Protein AF-Q1KVK8-F1 (afdb_monomer_lite)

Sequence (112 aa):
LVIAGYAVLVNSLKTSTRTGLARIEKAVKERLGQAEQEPLMPHDLINSKPISAALKEFFGASQLSQFMDQTNPLAEITHKRRVSALGPGGLTRERAGFEVRDVHVTHYGRVC

Structure (mmCIF, N/CA/C/O backbone):
data_AF-Q1KVK8-F1
#
_entry.id   AF-Q1KVK8-F1
#
loop_
_atom_site.group_PDB
_atom_site.id
_atom_site.type_symbol
_atom_site.label_atom_id
_atom_site.label_alt_id
_atom_site.label_comp_id
_atom_site.label_asym_id
_atom_site.label_entity_id
_atom_site.label_seq_id
_atom_site.pdbx_PDB_ins_code
_atom_site.Cartn_x
_atom_site.Cartn_y
_atom_site.Cartn_z
_atom_site.occupancy
_atom_site.B_iso_or_equiv
_atom_site.auth_seq_id
_atom_site.auth_comp_id
_atom_site.auth_asym_id
_atom_site.auth_atom_id
_atom_site.pdbx_PDB_model_num
ATOM 1 N N . LEU A 1 1 ? -6.312 -4.124 -12.760 1.00 45.69 1 LEU A N 1
ATOM 2 C CA . LEU A 1 1 ? -6.273 -4.380 -11.300 1.00 45.69 1 LEU A CA 1
ATOM 3 C C . LEU A 1 1 ? -4.841 -4.129 -10.835 1.00 45.69 1 LEU A C 1
ATOM 5 O O . LEU A 1 1 ? -3.926 -4.608 -11.489 1.00 45.69 1 LEU A O 1
ATOM 9 N N . VAL A 1 2 ? -4.646 -3.308 -9.809 1.00 50.19 2 VAL A N 1
ATOM 10 C CA . VAL A 1 2 ? -3.335 -2.864 -9.307 1.00 50.19 2 VAL A CA 1
ATOM 11 C C . VAL A 1 2 ? -2.641 -4.039 -8.610 1.00 50.19 2 VAL A C 1
ATOM 13 O O . VAL A 1 2 ? -3.126 -4.499 -7.581 1.00 50.19 2 VAL A O 1
ATOM 16 N N . ILE A 1 3 ? -1.559 -4.577 -9.179 1.00 50.50 3 ILE A N 1
ATOM 17 C CA . ILE A 1 3 ? -0.799 -5.678 -8.566 1.00 50.50 3 ILE A CA 1
ATOM 18 C C . ILE A 1 3 ? 0.667 -5.262 -8.544 1.00 50.50 3 ILE A C 1
ATOM 20 O O . ILE A 1 3 ? 1.386 -5.418 -9.522 1.00 50.50 3 ILE A O 1
ATOM 24 N N . ALA A 1 4 ? 1.107 -4.707 -7.422 1.00 49.34 4 ALA A N 1
ATOM 25 C CA . ALA A 1 4 ? 2.512 -4.398 -7.216 1.00 49.34 4 ALA A CA 1
ATOM 26 C C . ALA A 1 4 ? 3.271 -5.548 -6.542 1.00 49.34 4 ALA A C 1
ATOM 28 O O . ALA A 1 4 ? 2.670 -6.503 -6.045 1.00 49.34 4 ALA A O 1
ATOM 29 N N . GLY A 1 5 ? 4.603 -5.433 -6.524 1.00 55.06 5 GLY A N 1
ATOM 30 C CA . GLY A 1 5 ? 5.539 -6.435 -6.014 1.00 55.06 5 GLY A CA 1
ATOM 31 C C . GLY A 1 5 ? 5.145 -7.022 -4.654 1.00 55.06 5 GLY A C 1
ATOM 32 O O . GLY A 1 5 ? 5.017 -6.311 -3.655 1.00 55.06 5 GLY A O 1
ATOM 33 N N . TYR A 1 6 ? 4.980 -8.346 -4.628 1.00 55.94 6 TYR A N 1
ATOM 34 C CA . TYR A 1 6 ? 4.295 -9.092 -3.565 1.00 55.94 6 TYR A CA 1
ATOM 35 C C . TYR A 1 6 ? 4.872 -8.849 -2.157 1.00 55.94 6 TYR A C 1
ATOM 37 O O . TYR A 1 6 ? 4.129 -8.620 -1.208 1.00 55.94 6 TYR A O 1
ATOM 45 N N . ALA A 1 7 ? 6.200 -8.863 -2.004 1.00 50.84 7 ALA A N 1
ATOM 46 C CA . ALA A 1 7 ? 6.839 -8.798 -0.685 1.00 50.84 7 ALA A CA 1
ATOM 47 C C . ALA A 1 7 ? 6.751 -7.405 -0.031 1.00 50.84 7 ALA A C 1
ATOM 49 O O . ALA A 1 7 ? 6.476 -7.290 1.165 1.00 50.84 7 ALA A O 1
ATOM 50 N N . VAL A 1 8 ? 6.948 -6.340 -0.816 1.00 62.34 8 VAL A N 1
ATOM 51 C CA . VAL A 1 8 ? 6.852 -4.955 -0.326 1.00 62.34 8 VAL A CA 1
ATOM 52 C C . VAL A 1 8 ? 5.389 -4.599 -0.054 1.00 62.34 8 VAL A C 1
ATOM 54 O O . VAL A 1 8 ? 5.073 -4.018 0.983 1.00 62.34 8 VAL A O 1
ATOM 57 N N . LEU A 1 9 ? 4.479 -5.041 -0.927 1.00 71.62 9 LEU A N 1
ATOM 58 C CA . LEU A 1 9 ? 3.046 -4.811 -0.779 1.00 71.62 9 LEU A CA 1
ATOM 59 C C . LEU A 1 9 ? 2.481 -5.453 0.495 1.00 71.62 9 LEU A C 1
ATOM 61 O O . LEU A 1 9 ? 1.730 -4.797 1.210 1.00 71.62 9 LEU A O 1
ATOM 65 N N . VAL A 1 10 ? 2.869 -6.688 0.830 1.00 71.62 10 VAL A N 1
ATOM 66 C CA . VAL A 1 10 ? 2.373 -7.377 2.038 1.00 71.62 10 VAL A CA 1
ATOM 67 C C . VAL A 1 10 ? 2.788 -6.651 3.320 1.00 71.62 10 VAL A C 1
ATOM 69 O O . VAL A 1 10 ? 1.958 -6.443 4.207 1.00 71.62 10 VAL A O 1
ATOM 72 N N . ASN A 1 11 ? 4.047 -6.217 3.425 1.00 76.88 11 ASN A N 1
ATOM 73 C CA . ASN A 1 11 ? 4.517 -5.510 4.617 1.00 76.88 11 ASN A CA 1
ATOM 74 C C . ASN A 1 11 ? 3.876 -4.125 4.753 1.00 76.88 11 ASN A C 1
ATOM 76 O O . ASN A 1 11 ? 3.426 -3.771 5.844 1.00 76.88 11 ASN A O 1
ATOM 80 N N . SER A 1 12 ? 3.775 -3.363 3.663 1.00 80.56 12 SER A N 1
ATOM 81 C CA . SER A 1 12 ? 3.126 -2.048 3.688 1.00 80.56 12 SER A CA 1
ATOM 82 C C . SER A 1 12 ? 1.610 -2.144 3.910 1.00 80.56 12 SER A C 1
ATOM 84 O O . SER A 1 12 ? 1.028 -1.307 4.594 1.00 80.56 12 SER A O 1
ATOM 86 N N . LEU A 1 13 ? 0.958 -3.200 3.419 1.00 85.19 13 LEU A N 1
ATOM 87 C CA . LEU A 1 13 ? -0.447 -3.473 3.720 1.00 85.19 13 LEU A CA 1
ATOM 88 C C . LEU A 1 13 ? -0.639 -3.805 5.205 1.00 85.19 13 LEU A C 1
ATOM 90 O O . LEU A 1 13 ? -1.570 -3.304 5.840 1.00 85.19 13 LEU A O 1
ATOM 94 N N . LYS A 1 14 ? 0.257 -4.613 5.787 1.00 85.94 14 LYS A N 1
ATOM 95 C CA . LYS A 1 14 ? 0.241 -4.944 7.219 1.00 85.94 14 LYS A CA 1
ATOM 96 C C . LYS A 1 14 ? 0.390 -3.693 8.083 1.00 85.94 14 LYS A C 1
ATOM 98 O O . LYS A 1 14 ? -0.331 -3.557 9.072 1.00 85.94 14 LYS A O 1
ATOM 103 N N . THR A 1 15 ? 1.286 -2.770 7.728 1.00 86.81 15 THR A N 1
ATOM 104 C CA . THR A 1 15 ? 1.451 -1.516 8.478 1.00 86.81 15 THR A CA 1
ATOM 105 C C . THR A 1 15 ? 0.228 -0.612 8.346 1.00 86.81 15 THR A C 1
ATOM 107 O O . THR A 1 15 ? -0.265 -0.144 9.370 1.00 86.81 15 THR A O 1
ATOM 110 N N . SER A 1 16 ? -0.328 -0.433 7.143 1.00 85.75 16 SER A N 1
ATOM 111 C CA . SER A 1 16 ? -1.562 0.344 6.943 1.00 85.75 16 SER A CA 1
ATOM 112 C C . SER A 1 16 ? -2.757 -0.245 7.695 1.00 85.75 16 SER A C 1
ATOM 114 O O . SER A 1 16 ? -3.511 0.487 8.338 1.00 85.75 16 SER A O 1
ATOM 116 N N . THR A 1 17 ? -2.896 -1.574 7.699 1.00 89.12 17 THR A N 1
ATOM 117 C CA . THR A 1 17 ? -3.956 -2.271 8.446 1.00 89.12 17 THR A CA 1
ATOM 118 C C . THR A 1 17 ? -3.780 -2.094 9.952 1.00 89.12 17 THR A C 1
ATOM 120 O O . THR A 1 17 ? -4.745 -1.796 10.654 1.00 89.12 17 THR A O 1
ATOM 123 N N . ARG A 1 18 ? -2.544 -2.197 10.459 1.00 90.88 18 ARG A N 1
ATOM 124 C CA . ARG A 1 18 ? -2.225 -1.947 11.872 1.00 90.88 18 ARG A CA 1
ATOM 125 C C . ARG A 1 18 ? -2.580 -0.518 12.289 1.00 90.88 18 ARG A C 1
ATOM 127 O O . ARG A 1 18 ? -3.157 -0.328 13.353 1.00 90.88 18 ARG A O 1
ATOM 134 N N . THR A 1 19 ? -2.294 0.474 11.448 1.00 89.62 19 THR A N 1
ATOM 135 C CA . THR A 1 19 ? -2.691 1.871 11.691 1.00 89.62 19 THR A CA 1
ATOM 136 C C . THR A 1 19 ? -4.214 2.027 11.716 1.00 89.62 19 THR A C 1
ATOM 138 O O . THR A 1 19 ? -4.746 2.724 12.578 1.00 89.62 19 THR A O 1
ATOM 141 N N . GLY A 1 20 ? -4.934 1.352 10.813 1.00 90.44 20 GLY A N 1
ATOM 142 C CA . GLY A 1 20 ? -6.400 1.313 10.812 1.00 90.44 20 GLY A CA 1
ATOM 143 C C . GLY A 1 20 ? -6.981 0.699 12.091 1.00 90.44 20 GLY A C 1
ATOM 144 O O . GLY A 1 20 ? -7.907 1.262 12.672 1.00 90.44 20 GLY A O 1
ATOM 145 N N . LEU A 1 21 ? -6.395 -0.402 12.571 1.00 91.62 21 LEU A N 1
ATOM 146 C CA . LEU A 1 21 ? -6.773 -1.047 13.833 1.00 91.62 21 LEU A CA 1
ATOM 147 C C . LEU A 1 21 ? -6.500 -0.152 15.046 1.00 91.62 21 LEU A C 1
ATOM 149 O O . LEU A 1 21 ? -7.372 -0.019 15.897 1.00 91.62 21 LEU A O 1
ATOM 153 N N . ALA A 1 22 ? -5.354 0.530 15.091 1.00 92.62 22 ALA A N 1
ATOM 154 C CA . ALA A 1 22 ? -5.035 1.469 16.169 1.00 92.62 22 ALA A CA 1
ATOM 155 C C . ALA A 1 22 ? -6.043 2.635 16.249 1.00 92.62 22 ALA A C 1
ATOM 157 O O . ALA A 1 22 ? -6.395 3.089 17.337 1.00 92.62 22 ALA A O 1
ATOM 158 N N . ARG A 1 23 ? -6.563 3.103 15.101 1.00 91.06 23 ARG A N 1
ATOM 159 C CA . ARG A 1 23 ? -7.641 4.110 15.064 1.00 91.06 23 ARG A CA 1
ATOM 160 C C . ARG A 1 23 ? -8.952 3.570 15.645 1.00 91.06 23 ARG A C 1
ATOM 162 O O . ARG A 1 23 ? -9.637 4.308 16.347 1.00 91.06 23 ARG A O 1
ATOM 169 N N . ILE A 1 24 ? -9.292 2.308 15.372 1.00 92.25 24 ILE A N 1
ATOM 170 C CA . ILE A 1 24 ? -10.469 1.657 15.972 1.00 92.25 24 ILE A CA 1
ATOM 171 C C . ILE A 1 24 ? -10.276 1.493 17.475 1.00 92.25 24 ILE A C 1
ATOM 173 O O . ILE A 1 24 ? -11.169 1.856 18.230 1.00 92.25 24 ILE A O 1
ATOM 177 N N . GLU A 1 25 ? -9.114 1.012 17.915 1.00 90.94 25 GLU A N 1
ATOM 178 C CA . GLU A 1 25 ? -8.803 0.846 19.337 1.00 90.94 25 GLU A CA 1
ATOM 179 C C . GLU A 1 25 ? -8.984 2.162 20.105 1.00 90.94 25 GLU A C 1
ATOM 181 O O . GLU A 1 25 ? -9.625 2.184 21.154 1.00 90.94 25 GLU A O 1
ATOM 186 N N . LYS A 1 26 ? -8.481 3.274 19.554 1.00 90.31 26 LYS A N 1
ATOM 187 C CA . LYS A 1 26 ? -8.660 4.604 20.141 1.00 90.31 26 LYS A CA 1
ATOM 188 C C . LYS A 1 26 ? -10.140 4.994 20.239 1.00 90.31 26 LYS A C 1
ATOM 190 O O . LYS A 1 26 ? -10.584 5.384 21.312 1.00 90.31 26 LYS A O 1
ATOM 195 N N . ALA A 1 27 ? -10.904 4.833 19.157 1.00 88.88 27 ALA A N 1
ATOM 196 C CA . ALA A 1 27 ? -12.329 5.169 19.133 1.00 88.88 27 ALA A CA 1
ATOM 197 C C . ALA A 1 27 ? -13.159 4.312 20.107 1.00 88.88 27 ALA A C 1
ATOM 199 O O . ALA A 1 27 ? -14.084 4.814 20.743 1.00 88.88 27 ALA A O 1
ATOM 200 N N . VAL A 1 28 ? -12.816 3.028 20.252 1.00 89.25 28 VAL A N 1
ATOM 201 C CA . VAL A 1 28 ? -13.453 2.119 21.215 1.00 89.25 28 VAL A CA 1
ATOM 202 C C . VAL A 1 28 ? -13.156 2.564 22.647 1.00 89.25 28 VAL A C 1
ATOM 204 O O . VAL A 1 28 ? -14.081 2.662 23.448 1.00 89.25 28 VAL A O 1
ATOM 207 N N . LYS A 1 29 ? -11.893 2.883 22.969 1.00 88.81 29 LYS A N 1
ATOM 208 C CA . LYS A 1 29 ? -11.506 3.377 24.302 1.00 88.81 29 LYS A CA 1
ATOM 209 C C . LYS A 1 29 ? -12.203 4.690 24.660 1.00 88.81 29 LYS A C 1
ATOM 211 O O . LYS A 1 29 ? -12.675 4.831 25.782 1.00 88.81 29 LYS A O 1
ATOM 216 N N . GLU A 1 30 ? -12.301 5.623 23.714 1.00 88.19 30 GLU A N 1
ATOM 217 C CA . GLU A 1 30 ? -13.006 6.897 23.910 1.00 88.19 30 GLU A CA 1
ATOM 218 C C . GLU A 1 30 ? -14.501 6.688 24.187 1.00 88.19 30 GLU A C 1
ATOM 220 O O . GLU A 1 30 ? -15.035 7.292 25.114 1.00 88.19 30 GLU A O 1
ATOM 225 N N . ARG A 1 31 ? -15.169 5.793 23.445 1.00 84.06 31 ARG A N 1
ATOM 226 C CA . ARG A 1 31 ? -16.588 5.469 23.673 1.00 84.06 31 ARG A CA 1
ATOM 227 C C . ARG A 1 31 ? -16.833 4.774 25.006 1.00 84.06 31 ARG A C 1
ATOM 229 O O . ARG A 1 31 ? -17.784 5.121 25.695 1.00 84.06 31 ARG A O 1
AT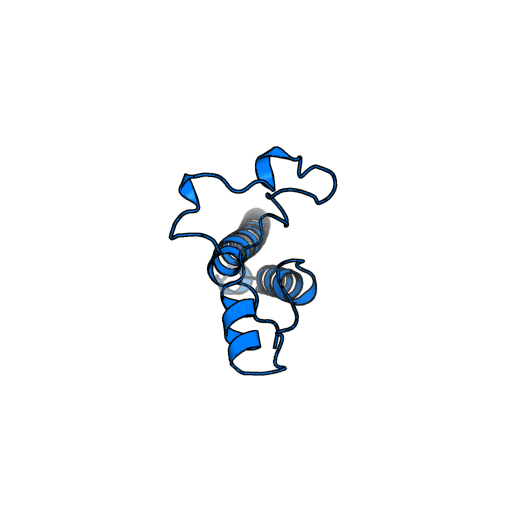OM 236 N N . LEU A 1 32 ? -15.972 3.830 25.383 1.00 85.38 32 LEU A N 1
ATOM 237 C CA . LEU A 1 32 ? -16.062 3.152 26.678 1.00 85.38 32 LEU A CA 1
ATOM 238 C C . LEU A 1 32 ? -15.880 4.125 27.848 1.00 85.38 32 LEU A C 1
ATOM 240 O O . LEU A 1 32 ? -16.572 3.994 28.848 1.00 85.38 32 LEU A O 1
ATOM 244 N N . GLY A 1 33 ? -14.999 5.121 27.710 1.00 83.31 33 GLY A N 1
ATOM 245 C CA . GLY A 1 33 ? -14.816 6.164 28.724 1.00 83.31 33 GLY A CA 1
ATOM 246 C C . GLY A 1 33 ? -15.993 7.139 28.858 1.00 83.31 33 GLY A C 1
ATOM 247 O O . GLY A 1 33 ? -16.084 7.824 29.867 1.00 83.31 33 GLY A O 1
ATOM 248 N N . GLN A 1 34 ? -16.884 7.224 27.863 1.00 80.19 34 GLN A N 1
ATOM 249 C CA . GLN A 1 34 ? -18.057 8.113 27.878 1.00 80.19 34 GLN A CA 1
ATOM 250 C C . GLN A 1 34 ? -19.349 7.415 28.319 1.00 80.19 34 GLN A C 1
ATOM 252 O O . GLN A 1 34 ? -20.320 8.079 28.669 1.00 80.19 34 GLN A O 1
ATOM 257 N N . ALA A 1 35 ? -19.389 6.087 28.275 1.00 69.06 35 ALA A N 1
ATOM 258 C CA . ALA A 1 35 ? -20.623 5.317 28.356 1.00 69.06 35 ALA A CA 1
ATOM 259 C C . ALA A 1 35 ? -20.966 4.816 29.766 1.00 69.06 35 ALA A C 1
ATOM 261 O O . ALA A 1 35 ? -21.541 3.741 29.914 1.00 69.06 35 ALA A O 1
ATOM 262 N N . GLU A 1 36 ? -20.645 5.590 30.806 1.00 66.00 36 GLU A N 1
ATOM 263 C CA . GLU A 1 36 ? -20.809 5.197 32.216 1.00 66.00 36 GLU A CA 1
ATOM 264 C C . GLU A 1 36 ? -22.250 4.807 32.629 1.00 66.00 36 GLU A C 1
ATOM 266 O O . GLU A 1 36 ? -22.439 4.324 33.743 1.00 66.00 36 GLU A O 1
ATOM 271 N N . GLN A 1 37 ? -23.273 4.984 31.778 1.00 61.31 37 GLN A N 1
ATOM 272 C CA . GLN A 1 37 ? -24.682 4.809 32.163 1.00 61.31 37 GLN A CA 1
ATOM 273 C C . GLN A 1 37 ? -25.553 3.935 31.244 1.00 61.31 37 GLN A C 1
ATOM 275 O O . GLN A 1 37 ? -26.727 3.749 31.560 1.00 61.31 37 GLN A O 1
ATOM 280 N N . GLU A 1 38 ? -25.035 3.354 30.156 1.00 71.31 38 GLU A N 1
ATOM 281 C CA . GLU A 1 38 ? -25.877 2.623 29.192 1.00 71.31 38 GLU A CA 1
ATOM 282 C C . GLU A 1 38 ? -25.289 1.243 28.842 1.00 71.31 38 GLU A C 1
ATOM 284 O O . GLU A 1 38 ? -24.071 1.122 28.675 1.00 71.31 38 GLU A O 1
ATOM 289 N N . PRO A 1 39 ? -26.106 0.172 28.749 1.00 75.94 39 PRO A N 1
ATOM 290 C CA . PRO A 1 39 ? -25.616 -1.154 28.388 1.00 75.94 39 PRO A CA 1
ATOM 291 C C . PRO A 1 39 ? -25.147 -1.166 26.928 1.00 75.94 39 PRO A C 1
ATOM 293 O O . PRO A 1 39 ? -25.928 -1.372 26.003 1.00 75.94 39 PRO A O 1
ATOM 296 N N . LEU A 1 40 ? -23.849 -0.952 26.722 1.00 77.12 40 LEU A N 1
ATOM 297 C CA . LEU A 1 40 ? -23.214 -1.044 25.411 1.00 77.12 40 LEU A CA 1
ATOM 298 C C . LEU A 1 40 ? -23.040 -2.499 24.985 1.00 77.12 40 LEU A C 1
ATOM 300 O O . LEU A 1 40 ? -22.458 -3.307 25.715 1.00 77.12 40 LEU A O 1
ATOM 304 N N . MET A 1 41 ? -23.436 -2.819 23.755 1.00 83.69 41 MET A N 1
ATOM 305 C CA . MET A 1 41 ? -23.093 -4.094 23.141 1.00 83.69 41 MET A CA 1
ATOM 306 C C . MET A 1 41 ? -21.829 -3.960 22.270 1.00 83.69 41 MET A C 1
ATOM 308 O O . MET A 1 41 ? -21.549 -2.894 21.721 1.00 83.69 41 MET A O 1
ATOM 312 N N . PRO A 1 42 ? -21.052 -5.041 22.056 1.00 79.19 42 PRO A N 1
ATOM 313 C CA . PRO A 1 42 ? -19.800 -4.979 21.290 1.00 79.19 42 PRO A CA 1
ATOM 314 C C . PRO A 1 42 ? -19.935 -4.406 19.869 1.00 79.19 42 PRO A C 1
ATOM 316 O O . PRO A 1 42 ? -19.007 -3.782 19.356 1.00 79.19 42 PRO A O 1
ATOM 319 N N . HIS A 1 43 ? -21.092 -4.589 19.231 1.00 83.19 43 HIS A N 1
ATOM 320 C CA . HIS A 1 43 ? -21.364 -4.049 17.899 1.00 83.19 43 HIS A CA 1
ATOM 321 C C . HIS A 1 43 ? -21.527 -2.516 17.872 1.00 83.19 43 HIS A C 1
ATOM 323 O O . HIS A 1 43 ? -21.238 -1.908 16.844 1.00 83.19 43 HIS A O 1
ATOM 329 N N . ASP A 1 44 ? -21.882 -1.884 18.997 1.00 81.31 44 ASP A N 1
ATOM 330 C CA . ASP A 1 44 ? -21.999 -0.421 19.129 1.00 81.31 44 ASP A CA 1
ATOM 331 C C . ASP A 1 44 ? -20.623 0.259 19.214 1.00 81.31 44 ASP A C 1
ATOM 333 O O . ASP A 1 44 ? -20.452 1.442 18.902 1.00 81.31 44 ASP A O 1
ATOM 337 N N . LEU A 1 45 ? -19.604 -0.503 19.616 1.00 81.19 45 LEU A N 1
ATOM 338 C CA . LEU A 1 45 ? -18.233 -0.029 19.788 1.00 81.19 45 LEU A CA 1
ATOM 339 C C . LEU A 1 45 ? -17.421 -0.105 18.490 1.00 81.19 45 LEU A C 1
ATOM 341 O O . LEU A 1 45 ? -16.550 0.733 18.249 1.00 81.19 45 LEU A O 1
ATOM 345 N N . ILE A 1 46 ? -17.698 -1.093 17.638 1.00 85.00 46 ILE A N 1
ATOM 346 C CA . ILE A 1 46 ? -16.878 -1.376 16.458 1.00 85.00 46 ILE A CA 1
ATOM 347 C C . ILE A 1 46 ? -17.362 -0.557 15.257 1.00 85.00 46 ILE A C 1
ATOM 349 O O . ILE A 1 46 ? -18.438 -0.777 14.711 1.00 85.00 46 ILE A O 1
ATOM 353 N N . ASN A 1 47 ? -16.510 0.348 14.771 1.00 85.31 47 ASN A N 1
ATOM 354 C CA . ASN A 1 47 ? -16.725 1.067 13.516 1.00 85.31 47 ASN A CA 1
ATOM 355 C C . ASN A 1 47 ? -15.756 0.561 12.436 1.00 85.31 47 ASN A C 1
ATOM 357 O O . ASN A 1 47 ? -14.543 0.650 12.600 1.00 85.31 47 ASN A O 1
ATOM 361 N N . SER A 1 48 ? -16.276 0.078 11.303 1.00 87.88 48 SER A N 1
ATOM 362 C CA . SER A 1 48 ? -15.474 -0.459 10.189 1.00 87.88 48 SER A CA 1
ATOM 363 C C . SER A 1 48 ? -14.902 0.610 9.245 1.00 87.88 48 SER A C 1
ATOM 365 O O . SER A 1 48 ? -14.008 0.319 8.438 1.00 87.88 48 SER A O 1
ATOM 367 N N . LYS A 1 49 ? -15.383 1.860 9.333 1.00 90.38 49 LYS A N 1
ATOM 368 C CA . LYS A 1 49 ? -14.956 2.966 8.457 1.00 90.38 49 LYS A CA 1
ATOM 369 C C . LYS A 1 49 ? -13.440 3.225 8.495 1.00 90.38 49 LYS A C 1
ATOM 371 O O . LYS A 1 49 ? -12.873 3.377 7.414 1.00 90.38 49 LYS A O 1
ATOM 376 N N . PRO A 1 50 ? -12.747 3.236 9.654 1.00 89.19 50 PRO A N 1
ATOM 377 C CA . PRO A 1 50 ? -11.313 3.529 9.711 1.00 89.19 50 PRO A CA 1
ATOM 378 C C . PRO A 1 50 ? -10.438 2.489 8.998 1.00 89.19 50 PRO A C 1
ATOM 380 O O . PRO A 1 50 ? -9.502 2.872 8.297 1.00 89.19 50 PRO A O 1
ATOM 383 N N . ILE A 1 51 ? -10.754 1.193 9.121 1.00 90.44 51 ILE A N 1
ATOM 384 C CA . ILE A 1 51 ? -10.049 0.129 8.382 1.00 90.44 51 ILE A CA 1
ATOM 385 C C . ILE A 1 51 ? -10.329 0.257 6.886 1.00 90.44 51 ILE A C 1
ATOM 387 O O . ILE A 1 51 ? -9.402 0.240 6.080 1.00 90.44 51 ILE A O 1
ATOM 391 N N . SER A 1 52 ? -11.599 0.425 6.512 1.00 90.12 52 SER A N 1
ATOM 392 C CA . SER A 1 52 ? -11.994 0.537 5.105 1.00 90.12 52 SER A CA 1
ATOM 393 C C . SER A 1 52 ? -11.328 1.735 4.422 1.00 90.12 52 SER A C 1
ATOM 395 O O . SER A 1 52 ? -10.891 1.629 3.279 1.00 90.12 52 SER A O 1
ATOM 397 N N . ALA A 1 53 ? -11.211 2.865 5.126 1.00 89.75 53 ALA A N 1
ATOM 398 C CA . ALA A 1 53 ? -10.497 4.045 4.653 1.00 89.75 53 ALA A CA 1
ATOM 399 C C . ALA A 1 53 ? -8.993 3.778 4.490 1.00 89.75 53 ALA A C 1
ATOM 401 O O . ALA A 1 53 ? -8.449 4.085 3.435 1.00 89.75 53 ALA A O 1
ATOM 402 N N . ALA A 1 54 ? -8.343 3.144 5.473 1.00 87.81 54 ALA A N 1
ATOM 403 C CA . ALA A 1 54 ? -6.920 2.807 5.397 1.00 87.81 54 ALA A CA 1
ATOM 404 C C . ALA A 1 54 ? -6.597 1.857 4.227 1.00 87.81 54 ALA A C 1
ATOM 406 O O . ALA A 1 54 ? -5.582 2.022 3.553 1.00 87.81 54 ALA A O 1
ATOM 407 N N . LEU A 1 55 ? -7.476 0.886 3.950 1.00 87.62 55 LEU A N 1
ATOM 408 C CA . LEU A 1 55 ? -7.339 -0.009 2.798 1.00 87.62 55 LEU A CA 1
ATOM 409 C C . LEU A 1 55 ? -7.544 0.735 1.473 1.00 87.62 55 LEU A C 1
ATOM 411 O O . LEU A 1 55 ? -6.744 0.575 0.554 1.00 87.62 55 LEU A O 1
ATOM 415 N N . LYS A 1 56 ? -8.584 1.572 1.373 1.00 87.94 56 LYS A N 1
ATOM 416 C CA . LYS A 1 56 ? -8.838 2.383 0.171 1.00 87.94 56 LYS A CA 1
ATOM 417 C C . LYS A 1 56 ? -7.686 3.336 -0.130 1.00 87.94 56 LYS A C 1
ATOM 419 O O . LYS A 1 56 ? -7.282 3.443 -1.279 1.00 87.94 56 LYS A O 1
ATOM 424 N N . GLU A 1 57 ? -7.140 3.992 0.886 1.00 85.44 57 GLU A N 1
ATOM 425 C CA . GLU A 1 57 ? -5.985 4.883 0.756 1.00 85.44 57 GLU A CA 1
ATOM 426 C C . GLU A 1 57 ? -4.745 4.116 0.274 1.00 85.44 57 GLU A C 1
ATOM 428 O O . GLU A 1 57 ? -4.076 4.537 -0.670 1.00 85.44 57 GLU A O 1
ATOM 433 N N . PHE A 1 58 ? -4.489 2.936 0.849 1.00 85.19 58 PHE A N 1
ATOM 434 C CA . PHE A 1 58 ? -3.372 2.087 0.444 1.00 85.19 58 PHE A CA 1
ATOM 435 C C . PHE A 1 58 ? -3.468 1.639 -1.023 1.00 85.19 58 PHE A C 1
ATOM 437 O O . PHE A 1 58 ? -2.498 1.763 -1.768 1.00 85.19 58 PHE A O 1
ATOM 444 N N . PHE A 1 59 ? -4.619 1.131 -1.464 1.00 84.06 59 PHE A N 1
ATOM 445 C CA . PHE A 1 59 ? -4.773 0.655 -2.844 1.00 84.06 59 PHE A CA 1
ATOM 446 C C . PHE A 1 59 ? -5.019 1.774 -3.864 1.00 84.06 59 PHE A C 1
ATOM 448 O O . PHE A 1 59 ? -4.757 1.581 -5.047 1.00 84.06 59 PHE A O 1
ATOM 455 N N . GLY A 1 60 ? -5.521 2.929 -3.424 1.00 81.56 60 GLY A N 1
ATOM 456 C CA . GLY A 1 60 ? -5.868 4.047 -4.299 1.00 81.56 60 GLY A CA 1
ATOM 457 C C . GLY A 1 60 ? -4.741 5.053 -4.529 1.00 81.56 60 GLY A C 1
ATOM 458 O O . GLY A 1 60 ? -4.673 5.629 -5.609 1.00 81.56 60 GLY A O 1
ATOM 459 N N . ALA A 1 61 ? -3.869 5.278 -3.540 1.00 76.38 61 ALA A N 1
ATOM 460 C CA . ALA A 1 61 ? -2.892 6.373 -3.581 1.00 76.38 61 ALA A CA 1
ATOM 461 C C . ALA A 1 61 ? -1.453 5.966 -3.228 1.00 76.38 61 ALA A C 1
ATOM 463 O O . ALA A 1 61 ? -0.539 6.786 -3.335 1.00 76.38 61 ALA A O 1
ATOM 464 N N . SER A 1 62 ? -1.211 4.723 -2.802 1.00 77.88 62 SER A N 1
ATOM 465 C CA . SER A 1 62 ? 0.153 4.300 -2.478 1.00 77.88 62 SER A CA 1
ATOM 466 C C . SER A 1 62 ? 1.025 4.260 -3.731 1.00 77.88 62 SER A C 1
ATOM 468 O O . SER A 1 62 ? 0.657 3.670 -4.742 1.00 77.88 62 S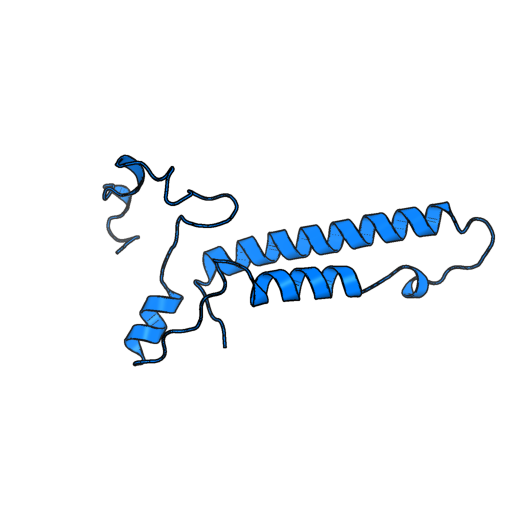ER A O 1
ATOM 470 N N . GLN A 1 63 ? 2.246 4.791 -3.632 1.00 73.75 63 GLN A N 1
AT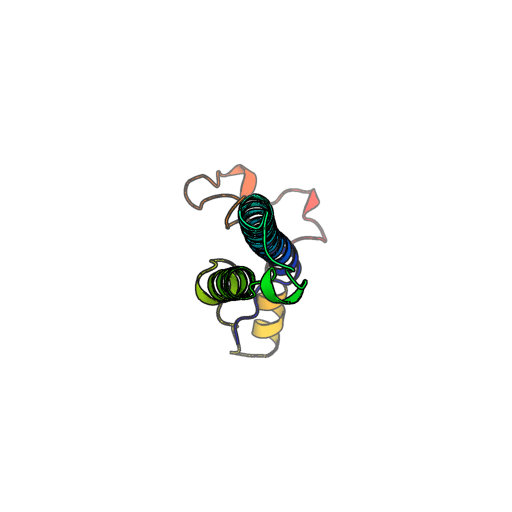OM 471 C CA . GLN A 1 63 ? 3.286 4.661 -4.667 1.00 73.75 63 GLN A CA 1
ATOM 472 C C . GLN A 1 63 ? 3.653 3.197 -4.958 1.00 73.75 63 GLN A C 1
ATOM 474 O O . GLN A 1 63 ? 4.189 2.863 -6.018 1.00 73.75 63 GLN A O 1
ATOM 479 N N . LEU A 1 64 ? 3.365 2.324 -3.992 1.00 75.44 64 LEU A N 1
ATOM 480 C CA . LEU A 1 64 ? 3.534 0.885 -4.088 1.00 75.44 64 LEU A CA 1
ATOM 481 C C . LEU A 1 64 ? 2.304 0.200 -4.686 1.00 75.44 64 LEU A C 1
ATOM 483 O O . LEU A 1 64 ? 2.306 -1.010 -4.750 1.00 75.44 64 LEU A O 1
ATOM 487 N N . SER A 1 65 ? 1.259 0.921 -5.091 1.00 80.25 65 SER A N 1
ATOM 488 C CA . SER A 1 65 ? 0.093 0.396 -5.806 1.00 80.25 65 SER A CA 1
ATOM 489 C C . SER A 1 65 ? 0.174 0.842 -7.264 1.00 80.25 65 SER A C 1
ATOM 491 O O . SER A 1 65 ? -0.309 1.907 -7.634 1.00 80.25 65 SER A O 1
ATOM 493 N N . GLN A 1 66 ? 0.838 0.041 -8.101 1.00 80.25 66 GLN A N 1
ATOM 494 C CA . GLN A 1 66 ? 1.073 0.365 -9.511 1.00 80.25 66 GLN A CA 1
ATOM 495 C C . GLN A 1 66 ? 0.098 -0.365 -10.439 1.00 80.25 66 GLN A C 1
ATOM 497 O O . GLN A 1 66 ? -0.277 -1.519 -10.205 1.00 80.25 66 GLN A O 1
ATOM 502 N N . PHE A 1 67 ? -0.307 0.307 -11.519 1.00 82.81 67 PHE A N 1
ATOM 503 C CA . PHE A 1 67 ? -1.070 -0.334 -12.585 1.00 82.81 67 PHE A CA 1
ATOM 504 C C . PHE A 1 67 ? -0.237 -1.436 -13.225 1.00 82.81 67 PHE A C 1
ATOM 506 O O . PHE A 1 67 ? 0.884 -1.188 -13.657 1.00 82.81 67 PHE A O 1
ATOM 513 N N . MET A 1 68 ? -0.799 -2.644 -13.268 1.00 82.69 68 MET A N 1
ATOM 514 C CA . MET A 1 68 ? -0.123 -3.814 -13.809 1.00 82.69 68 MET A CA 1
ATOM 515 C C . MET A 1 68 ? 0.247 -3.597 -15.279 1.00 82.69 68 MET A C 1
ATOM 517 O O . MET A 1 68 ? -0.581 -3.130 -16.059 1.00 82.69 68 MET A O 1
ATOM 521 N N . ASP A 1 69 ? 1.4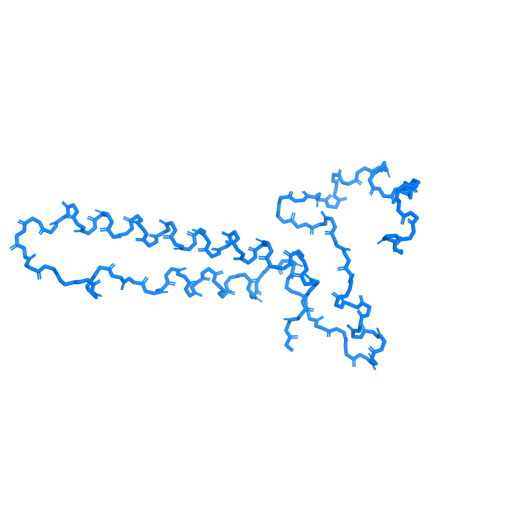64 -3.987 -15.652 1.00 83.94 69 ASP A N 1
ATOM 522 C CA . ASP A 1 69 ? 1.871 -4.037 -17.056 1.00 83.94 69 ASP A CA 1
ATOM 523 C C . ASP A 1 69 ? 1.412 -5.376 -17.630 1.00 83.94 69 ASP A C 1
ATOM 525 O O . ASP A 1 69 ? 1.840 -6.439 -17.177 1.00 83.94 69 ASP A O 1
ATOM 529 N N . GLN A 1 70 ? 0.479 -5.307 -18.574 1.00 86.12 70 GLN A N 1
ATOM 530 C CA . GLN A 1 70 ? -0.179 -6.465 -19.175 1.00 86.12 70 GLN A CA 1
ATOM 531 C C . GLN A 1 70 ? 0.119 -6.571 -20.674 1.00 86.12 70 GLN A C 1
ATOM 533 O O . GLN A 1 70 ? -0.647 -7.181 -21.414 1.00 86.12 70 GLN A O 1
ATOM 538 N N . THR A 1 71 ? 1.231 -5.986 -21.133 1.00 91.44 71 THR A N 1
ATOM 539 C CA . THR A 1 71 ? 1.628 -6.021 -22.549 1.00 91.44 71 THR A CA 1
ATOM 540 C C . THR A 1 71 ? 1.860 -7.451 -23.047 1.00 91.44 71 THR A C 1
ATOM 542 O O . THR A 1 71 ? 1.497 -7.792 -24.170 1.00 91.44 71 THR A O 1
ATOM 545 N N . ASN A 1 72 ? 2.469 -8.307 -22.220 1.00 93.62 72 ASN A N 1
ATOM 546 C CA . ASN A 1 72 ? 2.656 -9.732 -22.491 1.00 93.62 72 ASN A CA 1
ATOM 547 C C . ASN A 1 72 ? 2.879 -10.514 -21.172 1.00 93.62 72 ASN A C 1
ATOM 549 O O . ASN A 1 72 ? 3.135 -9.897 -20.133 1.00 93.62 72 ASN A O 1
ATOM 553 N N . PRO A 1 73 ? 2.826 -11.863 -21.181 1.00 91.56 73 PRO A N 1
ATOM 554 C CA . PRO A 1 73 ? 2.990 -12.663 -19.962 1.00 91.56 73 PRO A CA 1
ATOM 555 C C . PRO A 1 73 ? 4.338 -12.467 -19.252 1.00 91.56 73 PRO A C 1
ATOM 557 O O . PRO A 1 73 ? 4.420 -12.580 -18.030 1.00 91.56 73 PRO A O 1
ATOM 560 N N . LEU A 1 74 ? 5.405 -12.153 -19.996 1.00 90.44 74 LEU A N 1
ATOM 561 C CA . LEU A 1 74 ? 6.719 -11.883 -19.408 1.00 90.44 74 LEU A CA 1
ATOM 562 C C . LEU A 1 74 ? 6.730 -10.545 -18.666 1.00 90.44 74 LEU A C 1
ATOM 564 O O . LEU A 1 74 ? 7.227 -10.499 -17.546 1.00 90.44 74 LEU A O 1
ATOM 568 N N . ALA A 1 75 ? 6.138 -9.496 -19.240 1.00 88.12 75 ALA A N 1
ATOM 569 C CA . ALA A 1 75 ? 5.965 -8.190 -18.609 1.00 88.12 75 ALA A CA 1
ATOM 570 C C . ALA A 1 75 ? 5.147 -8.304 -17.314 1.00 88.12 75 ALA A C 1
ATOM 572 O O . ALA A 1 75 ? 5.473 -7.685 -16.300 1.00 88.12 75 ALA A O 1
ATOM 573 N N . GLU A 1 76 ? 4.138 -9.180 -17.308 1.00 85.25 76 GLU A N 1
ATOM 574 C CA . GLU A 1 76 ? 3.347 -9.441 -16.112 1.00 85.25 76 GLU A CA 1
ATOM 575 C C . GLU A 1 76 ? 4.201 -10.064 -14.990 1.00 85.25 76 GLU A C 1
ATOM 577 O O . GLU A 1 76 ? 4.148 -9.657 -13.825 1.00 85.25 76 GLU A O 1
ATOM 582 N N . ILE A 1 77 ? 5.032 -11.051 -15.331 1.00 88.62 77 ILE A N 1
ATOM 583 C CA . ILE A 1 77 ? 5.900 -11.727 -14.362 1.00 88.62 77 ILE A CA 1
ATOM 584 C C . ILE A 1 77 ? 7.010 -10.793 -13.869 1.00 88.62 77 ILE A C 1
ATOM 586 O O . ILE A 1 77 ? 7.270 -10.749 -12.663 1.00 88.62 77 ILE A O 1
ATOM 590 N N . THR A 1 78 ? 7.659 -10.042 -14.761 1.00 87.25 78 THR A N 1
ATOM 591 C CA . THR A 1 78 ? 8.742 -9.121 -14.386 1.00 87.25 78 THR A CA 1
ATOM 592 C C . THR A 1 78 ? 8.229 -8.010 -13.481 1.00 87.25 78 THR A C 1
ATOM 594 O O . THR A 1 78 ? 8.858 -7.725 -12.463 1.00 87.25 78 THR A O 1
ATOM 597 N N . HIS A 1 79 ? 7.055 -7.442 -13.763 1.00 85.94 79 HIS A N 1
ATOM 598 C CA . HIS A 1 79 ? 6.458 -6.416 -12.915 1.00 85.94 79 HIS A CA 1
ATOM 599 C C . HIS A 1 79 ? 6.079 -6.980 -11.531 1.00 85.94 79 HIS A C 1
ATOM 601 O O . HIS A 1 79 ? 6.467 -6.402 -10.515 1.00 85.94 79 HIS A O 1
ATOM 607 N N . LYS A 1 80 ? 5.456 -8.165 -11.436 1.00 84.25 80 LYS A N 1
ATOM 608 C CA . LYS A 1 80 ? 5.154 -8.796 -10.129 1.00 84.25 80 LYS A CA 1
ATOM 609 C C . LYS A 1 80 ? 6.401 -9.125 -9.298 1.00 84.25 80 LYS A C 1
ATOM 611 O O . LYS A 1 80 ? 6.321 -9.147 -8.069 1.00 84.25 80 LYS A O 1
ATOM 616 N N . ARG A 1 81 ? 7.536 -9.404 -9.948 1.00 86.62 81 ARG A N 1
ATOM 617 C CA . ARG A 1 81 ? 8.823 -9.723 -9.298 1.00 86.62 81 ARG A CA 1
ATOM 618 C C . ARG A 1 81 ? 9.707 -8.500 -9.044 1.00 86.62 81 ARG A C 1
ATOM 620 O O . ARG A 1 81 ? 10.748 -8.637 -8.407 1.00 86.62 81 ARG A O 1
ATOM 627 N N . ARG A 1 82 ? 9.312 -7.315 -9.513 1.00 83.81 82 ARG A N 1
ATOM 628 C CA . ARG A 1 82 ? 10.102 -6.091 -9.381 1.00 83.81 82 ARG A CA 1
ATOM 629 C C . ARG A 1 82 ? 10.231 -5.675 -7.916 1.00 83.81 82 ARG A C 1
ATOM 631 O O . ARG A 1 82 ? 9.235 -5.513 -7.211 1.00 83.81 82 ARG A O 1
ATOM 638 N N . VAL A 1 83 ? 11.468 -5.448 -7.482 1.00 82.94 83 VAL A N 1
ATOM 639 C CA . VAL A 1 83 ? 11.790 -4.909 -6.156 1.00 82.94 83 VAL A CA 1
ATOM 640 C C . VAL A 1 83 ? 11.986 -3.394 -6.262 1.00 82.94 83 VAL A C 1
ATOM 642 O O . VAL A 1 83 ? 12.556 -2.900 -7.233 1.00 82.94 83 VAL A O 1
ATOM 645 N N . SER A 1 84 ? 11.495 -2.646 -5.273 1.00 78.88 84 SER A N 1
ATOM 646 C CA . SER A 1 84 ? 11.662 -1.193 -5.176 1.00 78.88 84 SER A CA 1
ATOM 647 C C . SER A 1 84 ? 12.176 -0.823 -3.790 1.00 78.88 84 SER A C 1
ATOM 649 O O . SER A 1 84 ? 11.583 -1.218 -2.789 1.00 78.88 84 SER A O 1
ATOM 651 N N . ALA A 1 85 ? 13.242 -0.023 -3.744 1.00 79.94 85 ALA A N 1
ATOM 652 C CA . ALA A 1 85 ? 13.717 0.631 -2.523 1.00 79.94 85 ALA A CA 1
ATOM 653 C C . ALA A 1 85 ? 12.985 1.960 -2.239 1.00 79.94 85 ALA A C 1
ATOM 655 O O . ALA A 1 85 ? 13.186 2.574 -1.191 1.00 79.94 85 ALA A O 1
ATOM 656 N N . LEU A 1 86 ? 12.155 2.415 -3.183 1.00 78.88 86 LEU A N 1
ATOM 657 C CA . LEU A 1 86 ? 11.377 3.644 -3.078 1.00 78.88 86 LEU A CA 1
ATOM 658 C C . LEU A 1 86 ? 10.030 3.372 -2.408 1.00 78.88 86 LEU A C 1
ATOM 660 O O . LEU A 1 86 ? 9.355 2.399 -2.751 1.00 78.88 86 LEU A O 1
ATOM 664 N N . GLY A 1 87 ? 9.625 4.269 -1.510 1.00 78.00 87 GLY A N 1
ATOM 665 C CA . GLY A 1 87 ? 8.328 4.239 -0.839 1.00 78.00 87 GLY A CA 1
ATOM 666 C C . GLY A 1 87 ? 8.389 4.792 0.589 1.00 78.00 87 GLY A C 1
ATOM 667 O O . GLY A 1 87 ? 9.464 5.153 1.074 1.00 78.00 87 GLY A O 1
ATOM 668 N N . PRO A 1 88 ? 7.246 4.870 1.288 1.00 76.19 88 PRO A N 1
ATOM 669 C CA . PRO A 1 88 ? 7.200 5.309 2.680 1.00 76.19 88 PRO A CA 1
ATOM 670 C C . PRO A 1 88 ? 8.021 4.367 3.575 1.00 76.19 88 PRO A C 1
ATOM 672 O O . PRO A 1 88 ? 7.769 3.165 3.617 1.00 76.19 88 PRO A O 1
ATOM 675 N N . GLY A 1 89 ? 9.010 4.921 4.282 1.00 78.25 89 GLY A N 1
ATOM 676 C CA . GLY A 1 89 ? 9.974 4.161 5.092 1.00 78.25 89 GLY A CA 1
ATOM 677 C C . GLY A 1 89 ? 11.195 3.633 4.323 1.00 78.25 89 GLY A C 1
ATOM 678 O O . GLY A 1 89 ? 12.064 3.022 4.937 1.00 78.25 89 GLY A O 1
ATOM 679 N N . GLY A 1 90 ? 11.269 3.871 3.010 1.00 78.81 90 GLY A N 1
ATOM 680 C CA . GLY A 1 90 ? 12.425 3.577 2.161 1.00 78.81 90 GLY A CA 1
ATOM 681 C C . GLY A 1 90 ? 13.196 4.836 1.758 1.00 78.81 90 GLY A C 1
ATOM 682 O O . GLY A 1 90 ? 13.135 5.875 2.418 1.00 78.81 90 GLY A O 1
ATOM 683 N N . LEU A 1 91 ? 13.922 4.752 0.644 1.00 81.38 91 LEU A N 1
ATOM 684 C CA . LEU A 1 91 ? 14.671 5.877 0.091 1.00 81.38 91 LEU A CA 1
ATOM 685 C C . LEU A 1 91 ? 13.749 6.797 -0.719 1.00 81.38 91 LEU A C 1
ATOM 687 O O . LEU A 1 91 ? 12.860 6.342 -1.441 1.00 81.38 91 LEU A O 1
ATOM 691 N N . THR A 1 92 ? 13.988 8.107 -0.651 1.00 80.19 92 THR A N 1
ATOM 692 C CA . THR A 1 92 ? 13.421 9.051 -1.623 1.00 80.19 92 THR A CA 1
ATOM 693 C C . THR A 1 92 ? 14.344 9.144 -2.835 1.00 80.19 92 THR A C 1
ATOM 695 O O . THR A 1 92 ? 15.552 8.932 -2.718 1.00 80.19 92 THR A O 1
ATOM 698 N N . ARG A 1 93 ? 13.805 9.481 -4.015 1.00 74.06 93 ARG A N 1
ATOM 699 C CA . ARG A 1 93 ? 14.610 9.601 -5.249 1.00 74.06 93 ARG A CA 1
ATOM 700 C C . ARG A 1 93 ? 15.781 10.580 -5.102 1.00 74.06 93 ARG A C 1
ATOM 702 O O . ARG A 1 93 ? 16.843 10.337 -5.663 1.00 74.06 93 ARG A O 1
ATOM 709 N N . GLU A 1 94 ? 15.573 11.636 -4.322 1.00 73.25 94 GLU A N 1
ATOM 710 C CA . GLU A 1 94 ? 16.545 12.698 -4.037 1.00 73.25 94 GLU A CA 1
ATOM 711 C C . GLU A 1 94 ? 17.621 12.276 -3.025 1.00 73.25 94 GLU A C 1
ATOM 713 O O . GLU A 1 94 ? 18.744 12.760 -3.095 1.00 73.25 94 GLU A O 1
ATOM 718 N N . ARG A 1 95 ? 17.302 11.361 -2.095 1.00 68.12 95 ARG A N 1
ATOM 719 C CA . ARG A 1 95 ? 18.232 10.876 -1.054 1.00 68.12 95 ARG A CA 1
ATOM 720 C C . ARG A 1 95 ? 18.895 9.540 -1.390 1.00 68.12 95 ARG A C 1
ATOM 722 O O . ARG A 1 95 ? 19.746 9.078 -0.637 1.00 68.12 95 ARG A O 1
ATOM 729 N N . ALA A 1 96 ? 18.511 8.901 -2.492 1.00 74.25 96 ALA A N 1
ATOM 730 C CA . ALA A 1 96 ? 19.150 7.680 -2.967 1.00 74.25 96 ALA A CA 1
ATOM 731 C C . ALA A 1 96 ? 20.523 8.016 -3.573 1.00 74.25 96 ALA A C 1
ATOM 733 O O . ALA A 1 96 ? 20.609 8.319 -4.768 1.00 74.25 96 ALA A O 1
ATOM 734 N N . GLY A 1 97 ? 21.558 7.988 -2.726 1.00 77.88 97 GLY A N 1
ATOM 735 C CA . GLY A 1 97 ? 22.958 8.197 -3.099 1.00 77.88 97 GLY A CA 1
ATOM 736 C C . GLY A 1 97 ? 23.504 7.131 -4.054 1.00 77.88 97 GLY A C 1
ATOM 737 O O . GLY A 1 97 ? 22.805 6.196 -4.439 1.00 77.88 97 GLY A O 1
ATOM 738 N N . PHE A 1 98 ? 24.766 7.285 -4.450 1.00 73.69 98 PHE A N 1
ATOM 739 C CA . PHE A 1 98 ? 25.407 6.399 -5.426 1.00 73.69 98 PHE A CA 1
ATOM 740 C C . PHE A 1 98 ? 25.564 4.962 -4.891 1.00 73.69 98 PHE A C 1
ATOM 742 O O . PHE A 1 98 ? 25.188 4.006 -5.562 1.00 73.69 98 PHE A O 1
ATOM 749 N N . GLU A 1 99 ? 25.967 4.818 -3.626 1.00 74.81 99 GLU A N 1
ATOM 750 C CA . GLU A 1 99 ? 26.246 3.526 -2.971 1.00 74.81 99 GLU A CA 1
ATOM 751 C C . GLU A 1 99 ? 25.054 2.556 -2.945 1.00 74.81 99 GLU A C 1
ATOM 753 O O . GLU A 1 99 ? 25.228 1.344 -2.992 1.00 74.81 99 GLU A O 1
ATOM 758 N N . VAL A 1 100 ? 23.826 3.079 -2.883 1.00 79.62 100 VAL A N 1
ATOM 759 C CA . VAL A 1 100 ? 22.593 2.271 -2.861 1.00 79.62 100 VAL A CA 1
ATOM 760 C C . VAL A 1 100 ? 22.079 1.918 -4.259 1.00 79.62 100 VAL A C 1
ATOM 762 O O . VAL A 1 100 ? 21.139 1.133 -4.378 1.00 79.62 100 VAL A O 1
ATOM 765 N N . ARG A 1 101 ? 22.653 2.512 -5.315 1.00 82.44 101 ARG A N 1
ATOM 766 C CA . ARG A 1 101 ? 22.330 2.208 -6.720 1.00 82.44 101 ARG A CA 1
ATOM 767 C C . ARG A 1 101 ? 23.318 1.231 -7.348 1.00 82.44 101 ARG A C 1
ATOM 769 O O . ARG A 1 101 ? 22.950 0.558 -8.308 1.00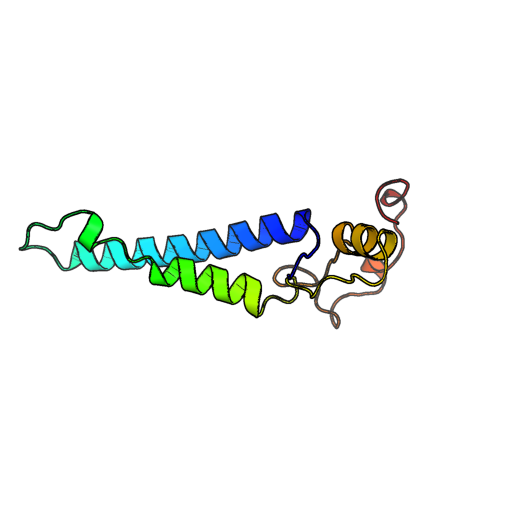 82.44 101 ARG A O 1
ATOM 776 N N . ASP A 1 102 ? 24.534 1.166 -6.819 1.00 87.62 102 ASP A N 1
ATOM 777 C CA . ASP A 1 102 ? 25.561 0.260 -7.310 1.00 87.62 102 ASP A CA 1
ATOM 778 C C . ASP A 1 102 ? 25.235 -1.210 -7.021 1.00 87.62 102 ASP A C 1
ATOM 780 O O . ASP A 1 102 ? 24.522 -1.576 -6.080 1.00 87.62 102 ASP A O 1
ATOM 784 N N . VAL A 1 103 ? 25.779 -2.084 -7.866 1.00 88.31 103 VAL A N 1
ATOM 785 C CA . VAL A 1 103 ? 25.641 -3.529 -7.700 1.00 88.31 103 VAL A CA 1
ATOM 786 C C . VAL A 1 103 ? 26.615 -3.995 -6.625 1.00 88.31 103 VAL A C 1
ATOM 788 O O . VAL A 1 103 ? 27.829 -3.966 -6.808 1.00 88.31 103 VAL A O 1
ATOM 791 N N . HIS A 1 104 ? 26.078 -4.477 -5.509 1.00 91.75 104 HIS A N 1
ATOM 792 C CA . HIS A 1 104 ? 26.870 -5.089 -4.456 1.00 91.75 104 HIS A CA 1
ATOM 793 C C . HIS A 1 104 ? 27.114 -6.577 -4.747 1.00 91.75 104 HIS A C 1
ATOM 795 O O . HIS A 1 104 ? 26.260 -7.267 -5.304 1.00 91.75 104 HIS A O 1
ATOM 801 N N . VAL A 1 105 ? 28.251 -7.120 -4.304 1.00 93.38 105 VAL A N 1
ATOM 802 C CA . VAL A 1 105 ? 28.621 -8.539 -4.510 1.00 93.38 105 VAL A CA 1
ATOM 803 C C . VAL A 1 105 ? 27.577 -9.526 -3.969 1.00 93.38 105 VAL A C 1
ATOM 805 O O . VAL A 1 105 ? 27.406 -10.620 -4.498 1.00 93.38 105 VAL A O 1
ATOM 808 N N . THR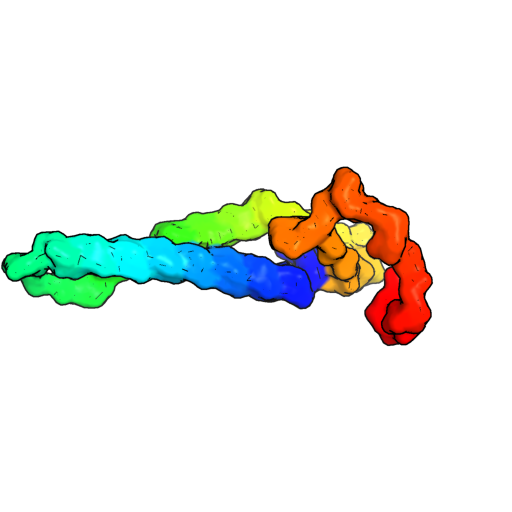 A 1 106 ? 26.817 -9.129 -2.945 1.00 93.81 106 THR A N 1
ATOM 809 C CA . THR A 1 106 ? 25.740 -9.948 -2.360 1.00 93.81 106 THR A CA 1
ATOM 810 C C . THR A 1 106 ? 24.487 -10.037 -3.232 1.00 93.81 106 THR A C 1
ATOM 812 O O . THR A 1 106 ? 23.604 -10.837 -2.920 1.00 93.81 106 THR A O 1
ATOM 815 N N . HIS A 1 107 ? 24.383 -9.242 -4.301 1.00 92.25 107 HIS A N 1
ATOM 816 C CA . HIS A 1 107 ? 23.274 -9.310 -5.254 1.00 92.25 107 HIS A CA 1
ATOM 817 C C . HIS A 1 107 ? 23.350 -10.558 -6.137 1.00 92.25 107 HIS A C 1
ATOM 819 O O . HIS A 1 107 ? 22.324 -10.983 -6.673 1.00 92.25 107 HIS A O 1
ATOM 825 N N . TYR A 1 108 ? 24.531 -11.179 -6.247 1.00 92.50 108 TYR A N 1
ATOM 826 C CA . TYR A 1 108 ? 24.748 -12.360 -7.074 1.00 92.50 108 TYR A CA 1
ATOM 827 C C . TYR A 1 108 ? 23.738 -13.473 -6.748 1.00 92.50 108 TYR A C 1
ATOM 829 O O . TYR A 1 108 ? 23.650 -13.952 -5.615 1.00 92.50 108 TYR A O 1
ATOM 837 N N . GLY A 1 109 ? 22.939 -13.856 -7.749 1.00 90.81 109 GLY A N 1
ATOM 838 C CA . GLY A 1 109 ? 21.904 -14.890 -7.633 1.00 90.81 109 GLY A CA 1
ATOM 839 C C . GLY A 1 109 ? 20.654 -14.499 -6.830 1.00 90.81 109 GLY A C 1
ATOM 840 O O . GLY A 1 109 ? 19.825 -15.366 -6.563 1.00 90.81 109 GLY A O 1
ATOM 841 N N . ARG A 1 110 ? 20.501 -13.228 -6.425 1.00 89.75 110 ARG A N 1
ATOM 842 C CA . ARG A 1 110 ? 19.378 -12.748 -5.593 1.00 89.75 110 ARG A CA 1
ATOM 843 C C . ARG A 1 110 ? 18.626 -11.565 -6.194 1.00 89.75 110 ARG A C 1
ATOM 845 O O . ARG A 1 110 ? 17.410 -11.489 -6.043 1.00 89.75 110 ARG A O 1
ATOM 852 N N . VAL A 1 111 ? 19.342 -10.646 -6.837 1.00 85.75 111 VAL A N 1
ATOM 853 C CA . VAL A 1 111 ? 18.794 -9.429 -7.447 1.00 85.75 111 VAL A CA 1
ATOM 854 C C . VAL A 1 111 ? 19.346 -9.330 -8.865 1.00 85.75 111 VAL A C 1
ATOM 856 O O . VAL A 1 111 ? 20.545 -9.508 -9.072 1.00 85.75 111 VAL A O 1
ATOM 859 N N . CYS A 1 112 ? 18.446 -9.117 -9.820 1.00 81.25 112 CYS A N 1
ATOM 860 C CA . CYS A 1 112 ? 18.720 -8.991 -11.248 1.00 81.25 112 CYS A CA 1
ATOM 861 C C . CYS A 1 112 ? 18.741 -7.526 -11.681 1.00 81.25 112 CYS A C 1
ATOM 863 O O . CYS A 1 112 ? 17.891 -6.762 -11.163 1.00 81.25 112 CYS A O 1
#

Secondary structure (DSSP, 8-state):
-B---HHHHHHHHHHHHHHHHHHHHHHHHHHHHH-TTS---HHHH--SHHHHHHHHHHHHH-TT-PBP--SSHHHHHHHHH---SBSTTSB-TTT--STTTS--GGGTTT--

Radius of gyration: 20.27 Å; chains: 1; bounding box: 54×28×55 Å

pLDDT: mean 81.37, std 10.41, range [45.69, 93.81]

Foldseek 3Di:
DFAAADPVLVVVLVVLQVVLVVVLVVQLVVCVVVPPDDDDDPVNSGDCVSNVVSVCCSCPPFPRRDDADVVDPVSNVCRRNDDDQDGVVGDDPVRCDPVNVDDDPVCVPPPD